Protein AF-A0A2W7A0M2-F1 (afdb_monomer)

Secondary structure (DSSP, 8-state):
------------TTTT---PPP--TTTSPPPTTTTBGGGSTTEEEEE-GGG-EEEEETTTTT-S-TTGGGT-B-TT--HHHHHHH-S-TT--

pLDDT: mean 70.99, std 15.04, range [38.81, 89.56]

Mean predicted aligned error: 14.3 Å

Solvent-accessible surface area (backbone atoms only — not comparable to full-atom values): 6209 Å² total; per-residue (Å²): 140,84,85,83,84,79,83,77,77,90,72,64,85,79,81,66,70,66,83,75,75,87,76,56,76,90,78,56,73,82,71,83,58,83,36,14,30,69,75,18,77,44,38,45,75,46,74,40,81,94,69,41,77,43,79,48,35,70,83,56,71,68,78,60,58,96,69,42,41,72,70,43,72,42,87,45,49,53,73,67,52,48,70,73,58,40,83,63,66,89,79,112

Foldseek 3Di:
DDDDDPPDPPDDPPVPPPPPDDDDPVRDDDDPQLFAQCQFPQWDWDQDPPRDIDIDGPQCPPVDDDPSSSPDGDPRHDPVVCVVCPDPVVVD

Sequence (92 aa):
MNGGARSSTSATAAESLKASPYLDQEVLLPSQSRWVCLTGHFFRHHAGVNCILLLTCQLNQGLLAKGEHLTHRSQGWTDDRARQCGWAPEGA

Structure (mmCIF, N/CA/C/O backbone):
data_AF-A0A2W7A0M2-F1
#
_entry.id   AF-A0A2W7A0M2-F1
#
loop_
_atom_site.group_PDB
_atom_site.id
_atom_site.type_symbol
_atom_site.label_atom_id
_atom_site.label_alt_id
_atom_site.label_comp_id
_atom_site.label_asym_id
_atom_site.label_entity_id
_atom_site.label_seq_id
_atom_site.pdbx_PDB_ins_code
_atom_site.Cartn_x
_atom_site.Cartn_y
_atom_site.Cartn_z
_atom_site.occupancy
_atom_site.B_iso_or_equiv
_atom_site.auth_seq_id
_atom_site.auth_comp_id
_atom_site.auth_asym_id
_atom_site.auth_atom_id
_atom_site.pdbx_PDB_model_num
ATOM 1 N N . MET A 1 1 ? -46.395 20.413 -6.544 1.00 41.94 1 MET A N 1
ATOM 2 C CA . MET A 1 1 ? -45.551 19.199 -6.480 1.00 41.94 1 MET A CA 1
ATOM 3 C C . MET A 1 1 ? -45.025 18.934 -7.880 1.00 41.94 1 MET A C 1
ATOM 5 O O . MET A 1 1 ? -45.843 18.895 -8.783 1.00 41.94 1 MET A O 1
ATOM 9 N N . ASN A 1 2 ? -43.713 18.795 -8.077 1.00 38.81 2 ASN A N 1
ATOM 10 C CA . ASN A 1 2 ? -43.143 18.347 -9.353 1.00 38.81 2 ASN A CA 1
ATOM 11 C C . ASN A 1 2 ? -42.090 17.278 -9.048 1.00 38.81 2 ASN A C 1
ATOM 13 O O . ASN A 1 2 ? -41.087 17.567 -8.397 1.00 38.81 2 ASN A O 1
ATOM 17 N N . GLY A 1 3 ? -42.377 16.035 -9.435 1.00 39.41 3 GLY A N 1
ATOM 18 C CA . GLY A 1 3 ? -41.486 14.895 -9.230 1.00 39.41 3 GLY A CA 1
ATOM 19 C 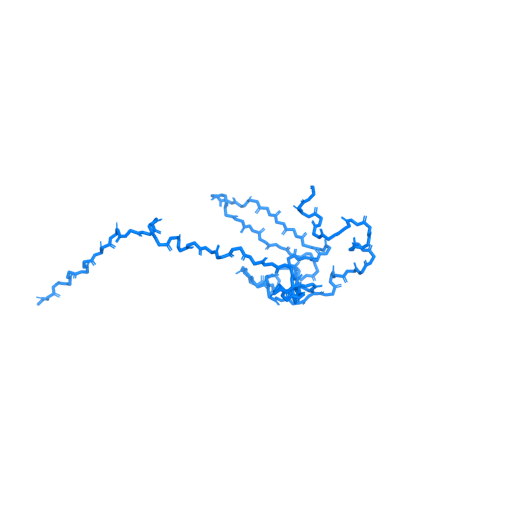C . GLY A 1 3 ? -40.425 14.841 -10.325 1.00 39.41 3 GLY A C 1
ATOM 20 O O . GLY A 1 3 ? -40.738 15.007 -11.500 1.00 39.41 3 GLY A O 1
ATOM 21 N N . GLY A 1 4 ? -39.168 14.623 -9.946 1.00 45.50 4 GLY A N 1
ATOM 22 C CA . GLY A 1 4 ? -38.074 14.525 -10.908 1.00 45.50 4 GLY A CA 1
ATOM 23 C C . GLY A 1 4 ? -38.021 13.159 -11.590 1.00 45.50 4 GLY A C 1
ATOM 24 O O . GLY A 1 4 ? -38.008 12.133 -10.914 1.00 45.50 4 GLY A O 1
ATOM 25 N N . ALA A 1 5 ? -37.879 13.150 -12.914 1.00 44.19 5 ALA A N 1
ATOM 26 C CA . ALA A 1 5 ? -37.428 11.983 -13.662 1.00 44.19 5 ALA A CA 1
ATOM 27 C C . A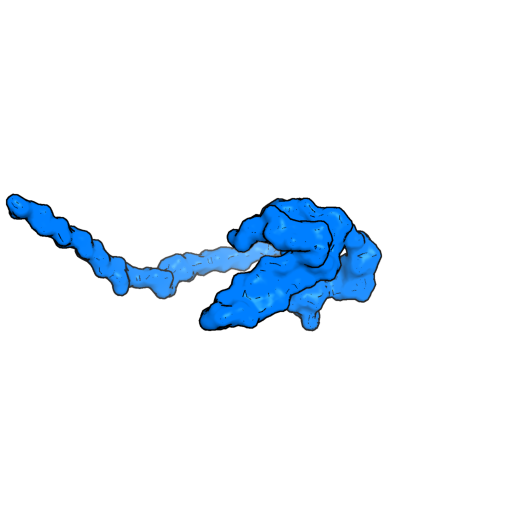LA A 1 5 ? -35.903 12.063 -13.835 1.00 44.19 5 ALA A C 1
ATOM 29 O O . ALA A 1 5 ? -35.400 12.749 -14.723 1.00 44.19 5 ALA A O 1
ATOM 30 N N . ARG A 1 6 ? -35.146 11.378 -12.967 1.00 50.31 6 ARG A N 1
ATOM 31 C CA . ARG A 1 6 ? -33.717 11.131 -13.216 1.00 50.31 6 ARG A CA 1
ATOM 32 C C . ARG A 1 6 ? -33.613 9.938 -14.159 1.00 50.31 6 ARG A C 1
ATOM 34 O O . ARG A 1 6 ? -33.617 8.802 -13.699 1.00 50.31 6 ARG A O 1
ATOM 41 N N . SER A 1 7 ? -33.541 10.197 -15.462 1.00 46.94 7 SER A N 1
ATOM 42 C CA . SER A 1 7 ? -33.267 9.158 -16.457 1.00 46.94 7 SER A CA 1
ATOM 43 C C . SER A 1 7 ? -31.874 8.574 -16.222 1.00 46.94 7 SER A C 1
ATOM 45 O O . SER A 1 7 ? -30.864 9.165 -16.594 1.00 46.94 7 SER A O 1
ATOM 47 N N . SER A 1 8 ? -31.823 7.418 -15.566 1.00 56.38 8 SER A N 1
ATOM 48 C CA . SER A 1 8 ? -30.602 6.662 -15.315 1.00 56.38 8 SER A CA 1
ATOM 49 C C . SER A 1 8 ? -30.296 5.759 -16.509 1.00 56.38 8 SER A C 1
ATOM 51 O O . SER A 1 8 ? -30.719 4.605 -16.548 1.00 56.38 8 SER A O 1
ATOM 53 N N . THR A 1 9 ? -29.565 6.283 -17.494 1.00 49.88 9 THR A N 1
ATOM 54 C CA . THR A 1 9 ? -29.022 5.509 -18.620 1.00 49.88 9 THR A CA 1
ATOM 55 C C . THR A 1 9 ? -27.899 4.588 -18.141 1.00 49.88 9 THR A C 1
ATOM 57 O O . THR A 1 9 ? -26.715 4.912 -18.190 1.00 49.88 9 THR A O 1
ATOM 60 N N . SER A 1 10 ? -28.277 3.406 -17.658 1.00 60.34 10 SER A N 1
ATOM 61 C CA . SER A 1 10 ? -27.368 2.326 -17.268 1.00 60.34 10 SER A CA 1
ATOM 62 C C . SER A 1 10 ? -26.965 1.463 -18.473 1.00 60.34 10 SER A C 1
ATOM 64 O O . SER A 1 10 ? -27.276 0.276 -18.531 1.00 60.34 10 SER A O 1
ATOM 66 N N . ALA A 1 11 ? -26.297 2.088 -19.446 1.00 51.56 11 ALA A N 1
ATOM 67 C CA . ALA A 1 11 ? -25.667 1.482 -20.623 1.00 51.56 11 ALA A CA 1
ATOM 68 C C . ALA A 1 11 ? -24.669 2.516 -21.205 1.00 51.56 11 ALA A C 1
ATOM 70 O O . ALA A 1 11 ? -25.056 3.668 -21.362 1.00 51.56 11 ALA A O 1
ATOM 71 N N . THR A 1 12 ? -23.394 2.239 -21.509 1.00 49.94 12 THR A N 1
ATOM 72 C CA . THR A 1 12 ? -22.640 0.973 -21.553 1.00 49.94 12 THR A CA 1
ATOM 73 C C . THR A 1 12 ? -21.231 1.138 -20.946 1.00 49.94 12 THR A C 1
ATOM 75 O O . THR A 1 12 ? -20.272 1.504 -21.618 1.00 49.94 12 THR A O 1
ATOM 78 N N . ALA A 1 13 ? -21.052 0.814 -19.658 1.00 52.28 13 ALA A N 1
ATOM 79 C CA . ALA A 1 13 ? -19.726 0.892 -19.017 1.00 52.28 13 ALA A CA 1
ATOM 80 C C . ALA A 1 13 ? -18.692 -0.103 -19.599 1.00 52.28 13 ALA A C 1
ATOM 82 O O . ALA A 1 13 ? -17.491 0.099 -19.442 1.00 52.28 13 ALA A O 1
ATOM 83 N N . ALA A 1 14 ? -19.150 -1.161 -20.278 1.00 55.22 14 ALA A N 1
ATOM 84 C CA . ALA A 1 14 ? -18.303 -2.216 -20.836 1.00 55.22 14 ALA A CA 1
ATOM 85 C C . ALA A 1 14 ? -17.645 -1.861 -22.187 1.00 55.22 14 ALA A C 1
ATOM 87 O O . ALA A 1 14 ? -16.565 -2.365 -22.478 1.00 55.22 14 ALA A O 1
ATOM 88 N N . GLU A 1 15 ? -18.248 -0.989 -23.004 1.00 54.31 15 GLU A N 1
ATOM 89 C CA . GLU A 1 15 ? -17.744 -0.669 -24.357 1.00 54.31 15 GLU A CA 1
ATOM 90 C C . GLU A 1 15 ? -16.705 0.464 -24.388 1.00 54.31 15 GLU A C 1
ATOM 92 O O . GLU A 1 15 ? -16.097 0.719 -25.423 1.00 54.31 15 GLU A O 1
ATOM 97 N N . SER A 1 16 ? -16.469 1.147 -23.263 1.00 56.03 16 SER A N 1
ATOM 98 C CA . SER A 1 16 ? -15.484 2.238 -23.154 1.00 56.03 16 SER A CA 1
ATOM 99 C C . SER A 1 16 ? -14.205 1.862 -22.403 1.00 56.03 16 SER A C 1
ATOM 101 O O . SER A 1 16 ? -13.465 2.736 -21.946 1.00 56.03 16 SER A O 1
ATOM 103 N N . LEU A 1 17 ? -13.868 0.569 -22.368 1.00 61.41 17 LEU A N 1
ATOM 104 C CA . LEU A 1 17 ? -12.484 0.125 -22.192 1.00 61.41 17 LEU A CA 1
ATOM 105 C C . LEU A 1 17 ? -11.682 0.488 -23.454 1.00 61.41 17 LEU A C 1
ATOM 107 O O . LEU A 1 17 ? -11.339 -0.370 -24.266 1.00 61.41 17 LEU A O 1
ATOM 111 N N . LYS A 1 18 ? -11.407 1.792 -23.624 1.00 61.16 18 LYS A N 1
ATOM 112 C CA . LYS A 1 18 ? -10.455 2.312 -24.613 1.00 61.16 18 LYS A CA 1
ATOM 113 C C . LYS A 1 18 ? -9.204 1.447 -24.559 1.00 61.16 18 LYS A C 1
ATOM 115 O O . LYS A 1 18 ? -8.668 1.243 -23.471 1.00 61.16 18 LYS A O 1
ATOM 120 N N . ALA A 1 19 ? -8.740 0.997 -25.724 1.00 66.50 19 ALA A N 1
ATOM 121 C CA . ALA A 1 19 ? -7.482 0.279 -25.849 1.00 66.50 19 ALA A CA 1
ATOM 122 C C . ALA A 1 19 ? -6.371 1.106 -25.188 1.00 66.50 19 ALA A C 1
ATOM 124 O O . ALA A 1 19 ? -5.933 2.120 -25.734 1.00 66.50 19 ALA A O 1
ATOM 125 N N . SER A 1 20 ? -5.975 0.706 -23.978 1.00 71.06 20 SER A N 1
ATOM 126 C CA . SER A 1 20 ? -4.836 1.304 -23.299 1.00 71.06 20 SER A CA 1
ATOM 127 C C . SER A 1 20 ? -3.625 0.953 -24.154 1.00 71.06 20 SER A C 1
ATOM 129 O O . SER A 1 20 ? -3.390 -0.243 -24.357 1.00 71.06 20 SER A O 1
ATOM 131 N N . PRO A 1 21 ? -2.903 1.936 -24.717 1.00 81.81 21 PRO A N 1
ATOM 132 C CA . PRO A 1 21 ? -1.771 1.630 -25.571 1.00 81.81 21 PRO A CA 1
ATOM 133 C C . PRO A 1 21 ? -0.755 0.820 -24.768 1.00 81.81 21 PRO A C 1
ATOM 135 O O . PRO A 1 21 ? -0.546 1.081 -23.579 1.00 81.81 21 PRO A O 1
ATOM 138 N N . TYR A 1 22 ? -0.135 -0.161 -25.419 1.00 80.38 22 TYR A N 1
ATOM 139 C CA . TYR A 1 22 ? 1.078 -0.753 -24.878 1.00 80.38 22 TYR A CA 1
ATOM 140 C C . TYR A 1 22 ? 2.129 0.360 -24.773 1.00 80.38 22 TYR A C 1
ATOM 142 O O . TYR A 1 22 ? 2.264 1.168 -25.693 1.00 80.38 22 TYR A O 1
ATOM 150 N N . LEU A 1 23 ? 2.795 0.449 -23.625 1.00 84.81 23 LEU A N 1
ATOM 151 C CA . LEU A 1 23 ? 3.792 1.474 -23.339 1.00 84.81 23 LEU A CA 1
ATOM 152 C C . LEU A 1 23 ? 5.159 0.802 -23.282 1.00 84.81 23 LEU A C 1
ATOM 154 O O . LEU A 1 23 ? 5.389 -0.044 -22.417 1.00 84.81 23 LEU A O 1
ATOM 158 N N . ASP A 1 24 ? 6.045 1.195 -24.191 1.00 82.69 24 ASP A N 1
ATOM 159 C CA . ASP A 1 24 ? 7.418 0.701 -24.232 1.00 82.69 24 ASP A CA 1
ATOM 160 C C . ASP A 1 24 ? 8.222 1.150 -23.000 1.00 82.69 24 ASP A C 1
ATOM 162 O O . ASP A 1 24 ? 7.908 2.142 -22.330 1.00 82.69 24 ASP A O 1
ATOM 166 N N . GLN A 1 25 ? 9.276 0.406 -22.670 1.00 77.44 25 GLN A N 1
ATOM 167 C CA . GLN A 1 25 ? 9.992 0.574 -21.404 1.00 77.44 25 GLN A CA 1
ATOM 168 C C . GLN A 1 25 ? 10.653 1.959 -21.272 1.00 77.44 25 GLN A C 1
ATOM 170 O O . GLN A 1 25 ? 10.766 2.477 -20.160 1.00 77.44 25 GLN A O 1
ATOM 175 N N . GLU A 1 26 ? 11.044 2.577 -22.385 1.00 83.19 26 GLU A N 1
ATOM 176 C CA . GLU A 1 26 ? 11.610 3.925 -22.468 1.00 83.19 26 GLU A CA 1
ATOM 177 C C . GLU A 1 26 ? 10.615 5.062 -22.176 1.00 83.19 26 GLU A C 1
ATOM 179 O O . GLU A 1 26 ? 11.046 6.137 -21.755 1.00 83.19 26 GLU A O 1
ATOM 184 N N . VAL A 1 27 ? 9.303 4.852 -22.355 1.00 84.19 27 VAL A N 1
ATOM 185 C CA . VAL A 1 27 ? 8.277 5.865 -22.024 1.00 84.19 27 VAL A CA 1
ATOM 186 C C . VAL A 1 27 ? 7.719 5.706 -20.607 1.00 84.19 27 VAL A C 1
ATOM 188 O O . VAL A 1 27 ? 7.054 6.608 -20.092 1.00 84.19 27 VAL A O 1
ATOM 191 N N . LEU A 1 28 ? 8.013 4.586 -19.940 1.00 80.00 28 LEU A N 1
ATOM 192 C CA . LEU A 1 28 ? 7.658 4.361 -18.542 1.00 80.00 28 LEU A CA 1
ATOM 193 C C . LEU A 1 28 ? 8.606 5.128 -17.609 1.00 80.00 28 LEU A C 1
ATOM 195 O O . LEU A 1 28 ? 9.789 4.814 -17.479 1.00 80.00 28 LEU A O 1
ATOM 199 N N . LEU A 1 29 ? 8.066 6.114 -16.889 1.00 74.31 29 LEU A N 1
ATOM 200 C CA . LEU A 1 29 ? 8.817 6.809 -15.843 1.00 74.31 29 LEU A CA 1
ATOM 201 C C . LEU A 1 29 ? 9.115 5.865 -14.660 1.00 74.31 29 LEU A C 1
ATOM 203 O O . LEU A 1 29 ? 8.220 5.129 -14.231 1.00 74.31 29 LEU A O 1
ATOM 207 N N . PRO A 1 30 ? 10.319 5.929 -14.051 1.00 65.69 30 PRO A N 1
ATOM 208 C CA . PRO A 1 30 ? 10.632 5.169 -12.846 1.00 65.69 30 PRO A CA 1
ATOM 209 C C . PRO A 1 30 ? 9.619 5.459 -11.740 1.00 65.69 30 PRO A C 1
ATOM 211 O O . PRO A 1 30 ? 9.426 6.618 -11.357 1.00 65.69 30 PRO A O 1
ATOM 214 N N . SER A 1 31 ? 8.984 4.412 -11.206 1.00 68.19 31 SER A N 1
ATOM 215 C CA . SER A 1 31 ? 7.882 4.614 -10.268 1.00 68.19 31 SER A CA 1
ATOM 216 C C . SER A 1 31 ? 8.312 5.430 -9.044 1.00 68.19 31 SER A C 1
ATOM 218 O O . SER A 1 31 ? 9.258 5.101 -8.315 1.00 68.19 31 SER A O 1
ATOM 220 N N . GLN A 1 32 ? 7.562 6.500 -8.781 1.00 62.97 32 GLN A N 1
ATOM 221 C CA . GLN A 1 32 ? 7.678 7.263 -7.540 1.00 62.97 32 GLN A CA 1
ATOM 222 C C . GLN A 1 32 ? 6.969 6.571 -6.364 1.00 62.97 32 GLN A C 1
ATOM 224 O O . GLN A 1 32 ? 7.107 7.024 -5.228 1.00 62.97 32 GLN A O 1
ATOM 229 N N . SER A 1 33 ? 6.276 5.446 -6.602 1.00 64.88 33 SER A N 1
ATOM 230 C CA . SER A 1 33 ? 5.657 4.638 -5.544 1.00 64.88 33 SER A CA 1
ATOM 231 C C . SER A 1 33 ? 6.669 3.942 -4.631 1.00 64.88 33 SER A C 1
ATOM 233 O O . SER A 1 33 ? 6.263 3.461 -3.583 1.00 64.88 33 SER A O 1
ATOM 235 N N . ARG A 1 34 ? 7.974 3.940 -4.951 1.00 65.12 34 ARG A N 1
ATOM 236 C CA . ARG A 1 34 ? 9.050 3.231 -4.217 1.00 65.12 34 ARG A CA 1
ATOM 237 C C . ARG A 1 34 ? 9.260 3.614 -2.733 1.00 65.12 34 ARG A C 1
ATOM 239 O O . ARG A 1 34 ? 10.248 3.209 -2.144 1.00 65.12 34 ARG A O 1
ATOM 246 N N . TRP A 1 35 ? 8.362 4.402 -2.141 1.00 74.00 35 TRP A N 1
ATOM 247 C CA . TRP A 1 35 ? 8.333 4.768 -0.719 1.00 74.00 35 TRP A CA 1
ATOM 248 C C . TRP A 1 35 ? 6.927 4.699 -0.094 1.00 74.00 35 TRP A C 1
ATOM 250 O O . TRP A 1 35 ? 6.786 5.015 1.087 1.00 74.00 35 TRP A O 1
ATOM 260 N N . VAL A 1 36 ? 5.869 4.364 -0.847 1.00 82.62 36 VAL A N 1
ATOM 261 C CA . VAL A 1 36 ? 4.492 4.383 -0.312 1.00 82.62 36 VAL A CA 1
ATOM 262 C C . VAL A 1 36 ? 4.240 3.183 0.596 1.00 82.62 36 VAL A C 1
ATOM 264 O O . VAL A 1 36 ? 4.915 2.159 0.496 1.00 82.62 36 VAL A O 1
ATOM 267 N N . CYS A 1 37 ? 3.267 3.297 1.502 1.00 85.88 37 CYS A N 1
ATOM 268 C CA . CYS A 1 37 ? 2.990 2.236 2.470 1.00 85.88 37 CYS A CA 1
ATOM 269 C C . CYS A 1 37 ? 2.674 0.895 1.801 1.00 85.88 37 CYS A C 1
ATOM 271 O O . CYS A 1 37 ? 3.097 -0.118 2.338 1.00 85.88 37 CYS A O 1
ATOM 273 N N . LEU A 1 38 ? 1.971 0.887 0.659 1.00 85.06 38 LEU A N 1
ATOM 274 C CA . LEU A 1 38 ? 1.617 -0.329 -0.089 1.00 85.06 38 LEU A CA 1
ATOM 275 C C . LEU A 1 38 ? 2.838 -1.211 -0.413 1.00 85.06 38 LEU A C 1
ATOM 277 O O . LEU A 1 38 ? 2.752 -2.429 -0.317 1.00 85.06 38 LEU A O 1
ATOM 281 N N . THR A 1 39 ? 3.978 -0.599 -0.746 1.00 79.12 39 THR A N 1
ATOM 282 C CA . THR A 1 39 ? 5.222 -1.290 -1.134 1.00 79.12 39 THR A CA 1
ATOM 283 C C . THR A 1 39 ? 6.215 -1.441 0.031 1.00 79.12 39 THR A C 1
ATOM 285 O O . THR A 1 39 ? 7.394 -1.715 -0.186 1.00 79.12 39 THR A O 1
ATOM 288 N N . GLY A 1 40 ? 5.789 -1.179 1.272 1.00 80.31 40 GLY A N 1
ATOM 289 C CA . GLY A 1 40 ? 6.639 -1.233 2.466 1.00 80.31 40 GLY A CA 1
ATOM 290 C C . GLY A 1 40 ? 6.651 -2.607 3.147 1.00 80.31 40 GLY A C 1
ATOM 291 O O . GLY A 1 40 ? 5.664 -3.337 3.120 1.00 80.31 40 GLY A O 1
ATOM 292 N N . HIS A 1 41 ? 7.735 -2.943 3.855 1.00 81.44 41 HIS A N 1
ATOM 293 C CA . HIS A 1 41 ? 7.881 -4.200 4.610 1.00 81.44 41 HIS A CA 1
ATOM 294 C C . HIS A 1 41 ? 6.719 -4.462 5.586 1.00 81.44 41 HIS A C 1
ATOM 296 O O . HIS A 1 41 ? 6.248 -5.589 5.728 1.00 81.44 41 HIS A O 1
ATOM 302 N N . PHE A 1 42 ? 6.251 -3.408 6.258 1.00 83.94 42 PHE A N 1
ATOM 303 C CA . PHE A 1 42 ? 5.206 -3.473 7.285 1.00 83.94 42 PHE A CA 1
ATOM 304 C C . PHE A 1 42 ? 3.779 -3.435 6.725 1.00 83.94 42 PHE A C 1
ATOM 306 O O . PHE A 1 42 ? 2.824 -3.332 7.502 1.00 83.94 42 PHE A O 1
ATOM 313 N N . PHE A 1 43 ? 3.623 -3.469 5.401 1.00 86.81 43 PHE A N 1
ATOM 314 C CA . PHE A 1 43 ? 2.324 -3.535 4.751 1.00 86.81 43 PHE A CA 1
ATOM 315 C C . PHE A 1 43 ?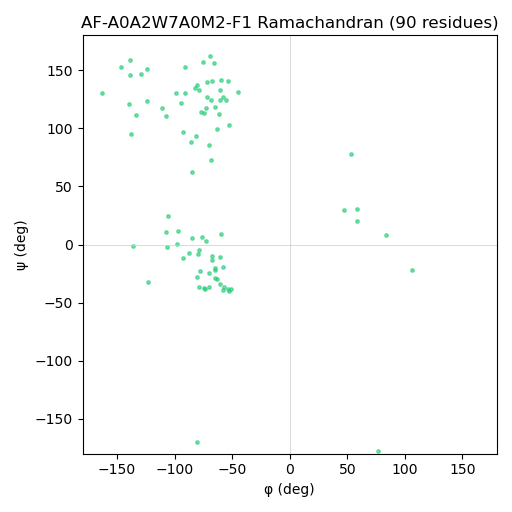 1.673 -4.905 4.929 1.00 86.81 43 PHE A C 1
ATOM 317 O O . PHE A 1 43 ? 2.329 -5.944 4.836 1.00 86.81 43 PHE A O 1
ATOM 324 N N . ARG A 1 44 ? 0.360 -4.909 5.156 1.00 86.06 44 ARG A N 1
ATOM 325 C CA . ARG A 1 44 ? -0.474 -6.108 5.155 1.00 86.06 44 ARG A CA 1
ATOM 326 C C . ARG A 1 44 ? -1.790 -5.796 4.449 1.00 86.06 44 ARG A C 1
ATOM 328 O O . ARG A 1 44 ? -2.335 -4.701 4.564 1.00 86.06 44 ARG A O 1
ATOM 335 N N . HIS A 1 45 ? -2.323 -6.788 3.753 1.00 87.81 45 HIS A N 1
ATOM 336 C CA . HIS A 1 45 ? -3.684 -6.768 3.241 1.00 87.81 45 HIS A CA 1
ATOM 337 C C . HIS A 1 45 ? -4.420 -7.999 3.769 1.00 87.81 45 HIS A C 1
ATOM 339 O O . HIS A 1 45 ? -3.805 -9.033 4.024 1.00 87.81 45 HIS A O 1
ATOM 345 N N . HIS A 1 46 ? -5.733 -7.89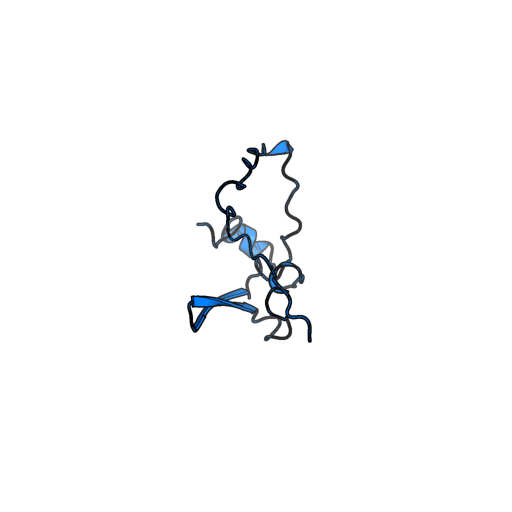2 3.934 1.00 85.06 46 HIS A N 1
ATOM 346 C CA . HIS A 1 46 ? -6.598 -9.048 4.149 1.00 85.06 46 HIS A CA 1
ATOM 347 C C . HIS A 1 46 ? -7.968 -8.811 3.512 1.00 85.06 46 HIS A C 1
ATOM 349 O O . HIS A 1 46 ? -8.409 -7.668 3.356 1.00 85.06 46 HIS A O 1
ATOM 355 N N . ALA A 1 47 ? -8.638 -9.898 3.132 1.00 88.12 47 ALA A N 1
ATOM 356 C CA . ALA A 1 47 ? -10.036 -9.850 2.737 1.00 88.12 47 ALA A CA 1
ATOM 357 C C . ALA A 1 47 ? -10.893 -9.671 3.999 1.00 88.12 47 ALA A C 1
ATOM 359 O O . ALA A 1 47 ? -10.933 -10.547 4.861 1.00 88.12 47 ALA A O 1
ATOM 360 N N . GLY A 1 48 ? -11.540 -8.514 4.124 1.00 83.12 48 GLY A N 1
ATOM 361 C CA . GLY A 1 48 ? -12.539 -8.263 5.155 1.00 83.12 48 GLY A CA 1
ATOM 362 C C . GLY A 1 48 ? -13.905 -8.846 4.789 1.00 83.12 48 GLY A C 1
ATOM 363 O O . GLY A 1 48 ? -14.071 -9.564 3.800 1.00 83.12 48 GLY A O 1
ATOM 364 N N . VAL A 1 49 ? -14.916 -8.480 5.580 1.00 88.44 49 VAL A N 1
ATOM 365 C CA . VAL A 1 49 ? -16.322 -8.830 5.325 1.00 88.44 49 VAL A CA 1
ATOM 366 C C . VAL A 1 49 ? -16.726 -8.403 3.904 1.00 88.44 49 VAL A C 1
ATOM 368 O O . VAL A 1 49 ? -16.317 -7.342 3.428 1.00 88.44 49 VAL A O 1
ATOM 371 N N . ASN A 1 50 ? -17.522 -9.233 3.223 1.00 89.56 50 ASN A N 1
ATOM 372 C CA . ASN A 1 50 ? -17.950 -9.040 1.829 1.00 89.56 50 ASN A CA 1
ATOM 373 C C . ASN A 1 50 ? -16.786 -8.929 0.819 1.00 89.56 50 ASN A C 1
ATOM 375 O O . ASN A 1 50 ? -16.903 -8.227 -0.183 1.00 89.56 50 ASN A O 1
ATOM 379 N N . CYS A 1 51 ? -15.653 -9.589 1.094 1.00 84.94 51 CYS A N 1
ATOM 380 C CA . CYS A 1 51 ? -14.432 -9.557 0.274 1.00 84.94 51 CYS A CA 1
ATOM 381 C C . CYS A 1 51 ? -13.838 -8.149 0.076 1.00 84.94 51 CYS A C 1
ATOM 383 O O . CYS A 1 51 ? -13.046 -7.915 -0.836 1.00 84.94 51 CYS A O 1
ATOM 385 N N . ILE A 1 52 ? -14.191 -7.197 0.944 1.00 84.31 52 ILE A N 1
ATOM 386 C CA . ILE A 1 52 ? -13.665 -5.837 0.890 1.00 84.31 52 ILE A CA 1
ATOM 387 C C . ILE A 1 52 ? -12.211 -5.864 1.365 1.00 84.31 52 ILE A C 1
ATOM 389 O O . ILE A 1 52 ? -11.943 -6.172 2.525 1.00 84.31 52 ILE A O 1
ATOM 393 N N . LEU A 1 53 ? -11.270 -5.500 0.490 1.00 83.56 53 LEU A N 1
ATOM 394 C CA . LEU A 1 53 ? -9.858 -5.403 0.860 1.00 83.56 53 LEU A CA 1
ATOM 395 C C . LEU A 1 53 ? -9.650 -4.364 1.970 1.00 83.56 53 LEU A C 1
ATOM 397 O O . LEU A 1 53 ? -10.020 -3.188 1.845 1.00 83.56 53 LEU A O 1
ATOM 401 N N . LEU A 1 54 ? -9.035 -4.823 3.057 1.00 86.06 54 LEU A N 1
ATOM 402 C CA . LEU A 1 54 ? -8.594 -4.014 4.181 1.00 86.06 54 LEU A CA 1
ATOM 403 C C . LEU A 1 54 ? -7.071 -3.918 4.130 1.00 86.06 54 LEU A C 1
ATOM 405 O O . LEU A 1 54 ? -6.354 -4.904 4.315 1.00 86.06 54 LEU A O 1
ATOM 409 N N . LEU A 1 55 ? -6.599 -2.711 3.828 1.00 86.44 55 LEU A N 1
ATOM 410 C CA . LEU A 1 55 ? -5.186 -2.364 3.745 1.00 86.44 55 LEU A CA 1
ATOM 411 C C . LEU A 1 55 ? -4.744 -1.870 5.125 1.00 86.44 55 LEU A C 1
ATOM 413 O O . LEU A 1 55 ? -5.425 -1.026 5.706 1.00 86.44 55 LEU A O 1
ATOM 417 N N . THR A 1 56 ? -3.640 -2.390 5.653 1.00 87.56 56 THR A N 1
ATOM 418 C CA . THR A 1 56 ? -3.098 -1.985 6.955 1.00 87.56 56 THR A CA 1
ATOM 419 C C . THR A 1 56 ? -1.575 -1.871 6.901 1.00 87.56 56 THR A C 1
ATOM 421 O O . THR A 1 56 ? -0.903 -2.429 6.033 1.00 87.56 56 THR A O 1
ATOM 424 N N . CYS A 1 57 ? -0.996 -1.117 7.834 1.00 86.94 57 CYS A N 1
ATOM 425 C CA . CYS A 1 57 ? 0.451 -0.982 7.955 1.00 86.94 57 CYS A CA 1
ATOM 426 C C . CYS A 1 57 ? 0.844 -0.985 9.431 1.00 86.94 57 CYS A C 1
ATOM 428 O O . CYS A 1 57 ? 0.412 -0.107 10.176 1.00 86.94 57 CYS A O 1
ATOM 430 N N . GLN A 1 58 ? 1.680 -1.939 9.848 1.00 86.44 58 GLN A N 1
ATOM 431 C CA . GLN A 1 58 ? 2.090 -2.076 11.254 1.00 86.44 58 GLN A CA 1
ATOM 432 C C . GLN A 1 58 ? 2.910 -0.873 11.746 1.00 86.44 58 GLN A C 1
ATOM 434 O O . GLN A 1 58 ? 2.821 -0.520 12.916 1.00 86.44 58 GLN A O 1
ATOM 439 N N . LEU A 1 59 ? 3.645 -0.200 10.852 1.00 87.19 59 LEU A N 1
ATOM 440 C CA . LEU A 1 59 ? 4.416 1.003 11.186 1.00 87.19 59 LEU A CA 1
ATOM 441 C C . LEU A 1 59 ? 3.517 2.216 11.478 1.00 87.19 59 LEU A C 1
ATOM 443 O O . LEU A 1 59 ? 3.830 3.010 12.355 1.00 87.19 59 LEU A O 1
ATOM 447 N N . ASN A 1 60 ? 2.396 2.346 10.760 1.00 83.69 60 ASN A N 1
ATOM 448 C CA . ASN A 1 60 ? 1.462 3.467 10.916 1.00 83.69 60 ASN A CA 1
ATOM 449 C C . ASN A 1 60 ? 0.259 3.126 11.817 1.00 83.69 60 ASN A C 1
ATOM 451 O O . ASN A 1 60 ? -0.614 3.962 11.979 1.00 83.69 60 ASN A O 1
ATOM 455 N N . GLN A 1 61 ? 0.172 1.903 12.357 1.00 82.44 61 GLN A N 1
ATOM 456 C CA . GLN A 1 61 ? -0.787 1.459 13.388 1.00 82.44 61 GLN A CA 1
ATOM 457 C C . GLN A 1 61 ? -2.273 1.841 13.174 1.00 82.44 61 GLN A C 1
ATOM 459 O O . GLN A 1 61 ? -3.024 1.992 14.131 1.00 82.44 61 GLN A O 1
ATOM 464 N N . GLY A 1 62 ? -2.723 1.976 11.921 1.00 78.19 62 GLY A N 1
ATOM 465 C CA . GLY A 1 62 ? -4.102 2.380 11.598 1.00 78.19 62 GLY A CA 1
ATOM 466 C C . GLY A 1 62 ? -4.368 3.893 11.608 1.00 78.19 62 GLY A C 1
ATOM 467 O O . GLY A 1 62 ? -5.512 4.295 11.439 1.00 78.19 62 GLY A O 1
ATOM 468 N N . LEU A 1 63 ? -3.331 4.730 11.739 1.00 82.62 63 LEU A N 1
ATOM 469 C CA . LEU A 1 63 ? -3.405 6.195 11.608 1.00 82.62 63 LEU A CA 1
ATOM 470 C C . LEU A 1 63 ? -3.718 6.674 10.179 1.00 82.62 63 LEU A C 1
ATOM 472 O O . LEU A 1 63 ? -4.009 7.848 9.983 1.00 82.62 63 LEU A O 1
ATOM 476 N N . LEU A 1 64 ? -3.626 5.782 9.188 1.00 83.25 64 LEU A N 1
ATOM 477 C CA . LEU A 1 64 ? -3.910 6.072 7.785 1.00 83.25 64 LEU A CA 1
ATOM 478 C C . LEU A 1 64 ? -5.321 5.616 7.429 1.00 83.25 64 LEU A C 1
ATOM 480 O O . LEU A 1 64 ? -5.701 4.469 7.679 1.00 83.25 64 LEU A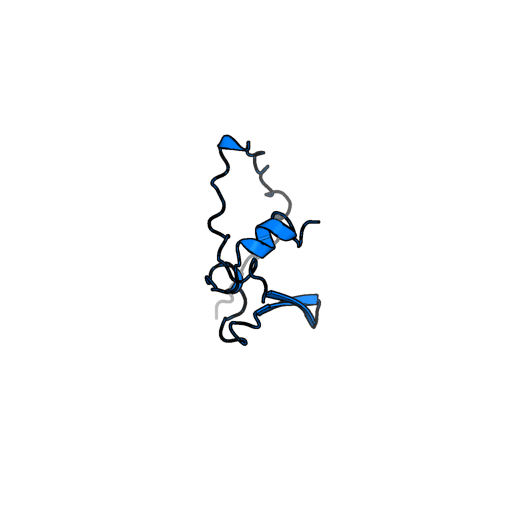 O 1
ATOM 484 N N . ALA A 1 65 ? -6.083 6.508 6.805 1.00 81.62 65 ALA A N 1
ATOM 485 C CA . ALA A 1 65 ? -7.415 6.218 6.319 1.00 81.62 65 ALA A CA 1
ATOM 486 C C . ALA A 1 65 ? -7.382 5.245 5.129 1.00 81.62 65 ALA A C 1
ATOM 488 O O . ALA A 1 65 ? -6.371 5.032 4.447 1.00 81.62 65 ALA A O 1
ATOM 489 N N . LYS A 1 66 ? -8.536 4.632 4.851 1.00 75.50 66 LYS A N 1
ATOM 490 C CA . LYS A 1 66 ? -8.668 3.619 3.802 1.00 75.50 66 LYS A CA 1
ATOM 491 C C . LYS A 1 66 ? -8.322 4.206 2.427 1.00 75.50 66 LYS A C 1
ATOM 493 O O . LYS A 1 66 ? -9.062 5.022 1.892 1.00 75.50 66 LYS A O 1
ATOM 498 N N . GLY A 1 67 ? -7.216 3.735 1.852 1.00 80.31 67 GLY A N 1
ATOM 499 C CA . GLY A 1 67 ? -6.682 4.189 0.563 1.00 80.31 67 GLY A CA 1
ATOM 500 C C . GLY A 1 67 ? -5.435 5.073 0.673 1.00 80.31 67 GLY A C 1
ATOM 501 O O . GLY A 1 67 ? -4.631 5.077 -0.254 1.00 80.31 67 GLY A O 1
ATOM 502 N N . GLU A 1 68 ? -5.181 5.72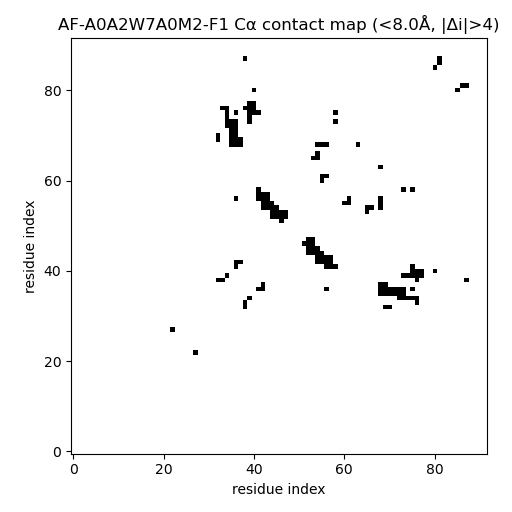3 1.814 1.00 86.62 68 GLU A N 1
ATOM 503 C CA . GLU A 1 68 ? -3.993 6.578 1.992 1.00 86.62 68 GLU A CA 1
ATOM 504 C C . GLU A 1 68 ? -2.679 5.792 1.924 1.00 86.62 68 GLU A C 1
ATOM 506 O O . GLU A 1 68 ? -1.642 6.340 1.567 1.00 86.62 68 GLU A O 1
ATOM 511 N N . HIS A 1 69 ? -2.709 4.477 2.157 1.00 85.69 69 HIS A N 1
ATOM 512 C CA . HIS A 1 69 ? -1.549 3.604 1.958 1.00 85.69 69 HIS A CA 1
ATOM 513 C C . HIS A 1 69 ? -0.972 3.625 0.526 1.00 85.69 69 HIS A C 1
ATOM 515 O O . HIS A 1 69 ? 0.185 3.241 0.340 1.00 85.69 69 HIS A O 1
ATOM 521 N N . LEU A 1 70 ? -1.750 4.067 -0.470 1.00 82.81 70 LEU A N 1
ATOM 522 C CA . LEU A 1 70 ? -1.328 4.195 -1.870 1.00 82.81 70 LEU A CA 1
ATOM 523 C C . LEU A 1 70 ? -0.462 5.440 -2.131 1.00 82.81 70 LEU A C 1
ATOM 525 O O . LEU A 1 70 ? 0.277 5.472 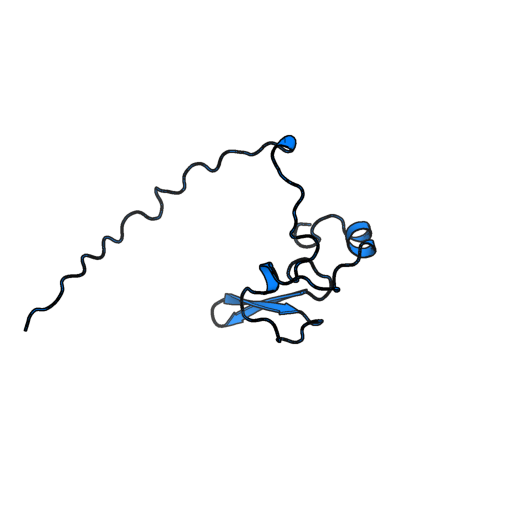-3.111 1.00 82.81 70 LEU A O 1
ATOM 529 N N . THR A 1 71 ? -0.554 6.463 -1.277 1.00 84.38 71 THR A N 1
ATOM 530 C CA . THR A 1 71 ? 0.081 7.781 -1.471 1.00 84.38 71 THR A CA 1
ATOM 531 C C . THR A 1 71 ? 0.999 8.176 -0.314 1.00 84.38 71 THR A C 1
ATOM 533 O O . THR A 1 71 ? 2.022 8.827 -0.533 1.00 84.38 71 THR A O 1
ATOM 536 N N . HIS A 1 72 ? 0.675 7.764 0.913 1.00 84.25 72 HIS A N 1
ATOM 537 C CA . HIS A 1 72 ? 1.442 8.071 2.110 1.00 84.25 72 HIS A CA 1
ATOM 538 C C . HIS A 1 72 ? 2.797 7.360 2.095 1.00 84.25 72 HIS A C 1
ATOM 540 O O . HIS A 1 72 ? 2.871 6.129 2.000 1.00 84.25 72 HIS A O 1
ATOM 546 N N . ARG A 1 73 ? 3.879 8.134 2.223 1.00 83.12 73 ARG A N 1
ATOM 547 C CA . ARG A 1 73 ? 5.253 7.620 2.256 1.00 83.12 73 ARG A CA 1
ATOM 548 C C . ARG A 1 73 ? 5.597 7.100 3.647 1.00 83.12 73 ARG A C 1
ATOM 550 O O . ARG A 1 73 ? 5.283 7.742 4.640 1.00 83.12 73 ARG A O 1
ATOM 557 N N . SER A 1 74 ? 6.261 5.951 3.730 1.00 79.25 74 SER A N 1
ATOM 558 C CA . SER A 1 74 ? 6.637 5.337 5.006 1.00 79.25 74 SER A CA 1
ATOM 559 C C . SER A 1 74 ? 8.114 4.971 5.050 1.00 79.25 74 SER A C 1
ATOM 561 O O . SER A 1 74 ? 8.684 4.537 4.053 1.00 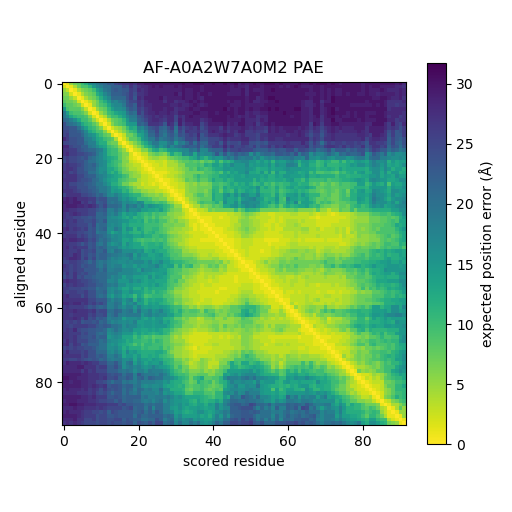79.25 74 SER A O 1
ATOM 563 N N . GLN A 1 75 ? 8.710 5.062 6.238 1.00 77.19 75 GLN A N 1
ATOM 564 C CA . GLN A 1 75 ? 10.077 4.595 6.506 1.00 77.19 75 GLN A CA 1
ATOM 565 C C . GLN A 1 75 ? 10.185 3.056 6.542 1.00 77.19 75 GLN A C 1
ATOM 567 O O . GLN A 1 75 ? 11.252 2.511 6.789 1.00 77.19 75 GLN A O 1
ATOM 572 N N . GLY A 1 76 ? 9.087 2.338 6.279 1.00 73.12 76 GLY A N 1
ATOM 573 C CA . GLY A 1 76 ? 9.055 0.880 6.187 1.00 73.12 76 GLY A CA 1
ATOM 574 C C . GLY A 1 76 ? 9.642 0.315 4.892 1.00 73.12 76 GLY A C 1
ATOM 575 O O . GLY A 1 76 ? 9.490 -0.879 4.645 1.00 73.12 76 GLY A O 1
ATOM 576 N N . TRP A 1 77 ? 10.243 1.153 4.047 1.00 70.81 77 TRP A N 1
ATOM 577 C CA . TRP A 1 77 ? 10.965 0.733 2.853 1.00 70.81 77 TRP A CA 1
ATOM 578 C C . TRP A 1 77 ? 12.458 0.599 3.168 1.00 70.81 77 TRP A C 1
ATOM 580 O O . TRP A 1 77 ? 13.091 1.560 3.603 1.00 70.81 77 TRP A O 1
ATOM 590 N N . THR A 1 78 ? 13.012 -0.592 2.948 1.00 67.94 78 THR A N 1
ATOM 591 C CA . THR A 1 78 ? 14.436 -0.897 3.128 1.00 67.94 78 THR A CA 1
ATOM 592 C C . THR A 1 78 ? 15.020 -1.450 1.834 1.00 67.94 78 THR A C 1
ATOM 594 O O . THR A 1 78 ? 14.554 -2.467 1.314 1.00 67.94 78 THR A O 1
ATOM 597 N N . ASP A 1 79 ? 16.075 -0.791 1.348 1.00 64.06 79 ASP A N 1
ATOM 598 C CA . ASP A 1 79 ? 16.827 -1.144 0.133 1.00 64.06 79 ASP A CA 1
ATOM 599 C C . ASP A 1 79 ? 17.258 -2.627 0.137 1.00 64.06 79 ASP A C 1
ATOM 601 O O . ASP A 1 79 ? 17.140 -3.331 -0.867 1.00 64.06 79 ASP A O 1
ATOM 605 N N . ASP A 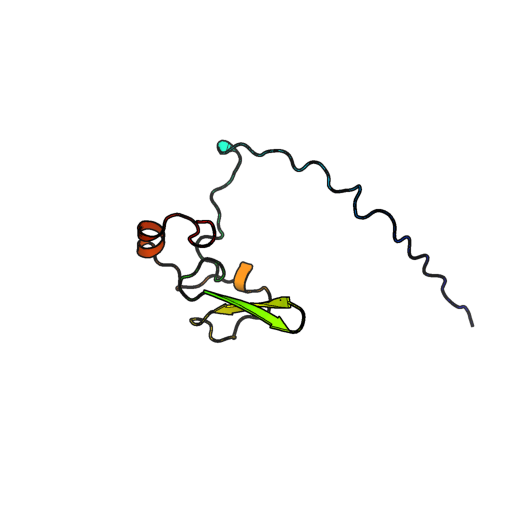1 80 ? 17.650 -3.142 1.308 1.00 63.91 80 ASP A N 1
ATOM 606 C CA . ASP A 1 80 ? 18.021 -4.545 1.510 1.00 63.91 80 ASP A CA 1
ATOM 607 C C . ASP A 1 80 ? 16.907 -5.534 1.144 1.00 63.91 80 ASP A C 1
ATOM 609 O O . ASP A 1 80 ? 17.202 -6.564 0.539 1.00 63.91 80 ASP A O 1
ATOM 613 N N . ARG A 1 81 ? 15.624 -5.251 1.433 1.00 61.31 81 ARG A N 1
ATOM 614 C CA . ARG A 1 81 ? 14.550 -6.183 1.039 1.00 61.31 81 ARG A CA 1
ATOM 615 C C . ARG A 1 81 ? 14.279 -6.121 -0.463 1.00 61.31 81 ARG A C 1
ATOM 617 O O . ARG A 1 81 ? 14.049 -7.166 -1.066 1.00 61.31 81 ARG A O 1
ATOM 624 N N . ALA A 1 82 ? 14.352 -4.941 -1.079 1.00 61.69 82 ALA A N 1
ATOM 625 C CA . ALA A 1 82 ? 14.245 -4.823 -2.536 1.00 61.69 82 ALA A CA 1
ATOM 626 C C . ALA A 1 82 ? 15.363 -5.612 -3.251 1.00 61.69 82 ALA A C 1
ATOM 628 O O . ALA A 1 82 ? 15.129 -6.218 -4.294 1.00 61.69 82 ALA A O 1
ATOM 629 N N . ARG A 1 83 ? 16.560 -5.674 -2.651 1.00 63.66 83 ARG A N 1
ATOM 630 C CA . ARG A 1 83 ? 17.681 -6.504 -3.121 1.00 63.66 83 ARG A CA 1
ATOM 631 C C . ARG A 1 83 ? 17.493 -8.000 -2.848 1.00 63.66 83 ARG A C 1
ATOM 633 O O . ARG A 1 83 ? 17.863 -8.805 -3.692 1.00 63.66 83 ARG A O 1
ATOM 640 N N . GLN A 1 84 ? 16.927 -8.378 -1.700 1.00 65.62 84 GLN A N 1
ATOM 641 C CA . GLN A 1 84 ? 16.748 -9.784 -1.301 1.00 65.62 84 GLN A CA 1
ATOM 642 C C . GLN A 1 84 ? 15.557 -10.479 -1.974 1.00 65.62 84 GLN A C 1
ATOM 644 O O . GLN A 1 84 ? 15.635 -11.671 -2.255 1.00 65.62 84 GLN A O 1
ATOM 649 N N . CYS A 1 85 ? 14.447 -9.771 -2.201 1.00 61.91 85 CYS A N 1
ATOM 650 C CA . CYS A 1 85 ? 13.212 -10.354 -2.741 1.00 61.91 85 CYS A CA 1
ATOM 651 C C . CYS A 1 85 ? 12.925 -9.976 -4.203 1.00 61.91 85 CYS A C 1
ATOM 653 O O . CYS A 1 85 ? 11.916 -10.420 -4.743 1.00 61.91 85 CYS A O 1
ATOM 655 N N . GLY A 1 86 ? 13.766 -9.149 -4.827 1.00 55.75 86 GLY A N 1
ATOM 656 C CA . GLY A 1 86 ? 13.483 -8.561 -6.133 1.00 55.75 86 GLY A CA 1
ATOM 657 C C . GLY A 1 86 ? 12.473 -7.407 -6.074 1.00 55.75 86 GLY A C 1
ATOM 658 O O . GLY A 1 86 ? 12.013 -6.982 -5.009 1.00 55.75 86 GLY A O 1
ATOM 659 N N . TRP A 1 87 ? 12.148 -6.869 -7.249 1.00 52.31 87 TRP A N 1
ATOM 660 C CA . TRP A 1 87 ? 11.152 -5.806 -7.399 1.00 52.31 87 TRP A CA 1
ATOM 661 C C . TRP A 1 87 ? 9.743 -6.375 -7.178 1.00 52.31 87 TRP A C 1
ATOM 663 O O . TRP A 1 87 ? 9.379 -7.334 -7.845 1.00 52.31 87 TRP A O 1
ATOM 673 N N . ALA A 1 88 ? 8.960 -5.758 -6.283 1.00 51.31 88 ALA A N 1
ATOM 674 C CA . ALA A 1 88 ? 7.574 -6.137 -5.962 1.00 51.31 88 ALA A CA 1
ATOM 675 C C . ALA A 1 88 ? 7.396 -7.630 -5.569 1.00 51.31 88 ALA A C 1
ATOM 677 O O . ALA A 1 88 ? 6.911 -8.430 -6.371 1.00 51.31 88 ALA A O 1
ATOM 678 N N . PRO A 1 89 ? 7.750 -8.030 -4.328 1.00 50.50 89 PRO A N 1
ATOM 679 C CA . PRO A 1 89 ? 7.640 -9.420 -3.858 1.00 50.50 89 PRO A CA 1
ATOM 680 C C . PRO A 1 89 ? 6.216 -10.002 -3.854 1.00 50.50 89 PRO A C 1
ATOM 682 O O . PRO A 1 89 ? 6.046 -11.189 -3.605 1.00 50.50 89 PRO A O 1
ATOM 685 N N . GLU A 1 90 ? 5.193 -9.177 -4.056 1.00 45.72 90 GLU A N 1
ATOM 686 C CA . GLU A 1 90 ? 3.795 -9.564 -4.243 1.00 45.72 90 GLU A CA 1
ATOM 687 C C . GLU A 1 90 ? 3.451 -10.049 -5.667 1.00 45.72 90 GLU A C 1
ATOM 689 O O . GLU A 1 90 ? 2.336 -10.519 -5.883 1.00 45.72 90 GLU A O 1
ATOM 694 N N . GLY A 1 91 ? 4.372 -9.915 -6.629 1.00 41.53 91 GLY A N 1
ATOM 695 C CA . GLY A 1 91 ? 4.195 -10.316 -8.031 1.00 41.53 91 GLY A CA 1
ATOM 696 C C . GLY A 1 91 ? 4.978 -11.564 -8.462 1.00 41.53 91 GLY A C 1
ATOM 697 O O . GLY A 1 91 ? 5.065 -11.809 -9.665 1.00 41.53 91 GLY A O 1
ATOM 698 N N . ALA A 1 92 ? 5.565 -12.302 -7.513 1.00 39.16 92 ALA A N 1
ATOM 699 C CA . ALA A 1 92 ? 6.401 -13.490 -7.730 1.00 39.16 92 ALA A CA 1
ATOM 700 C C . ALA A 1 92 ? 5.724 -14.784 -7.242 1.00 39.16 92 ALA A C 1
ATOM 702 O O . ALA A 1 92 ? 5.000 -14.715 -6.223 1.00 39.16 92 ALA A O 1
#

Radius of gyration: 19.82 Å; Cα contacts (8 Å, |Δi|>4): 81; chains: 1; bounding box: 64×33×39 Å